Protein AF-A0A1W1V6W4-F1 (afdb_monomer_lite)

Organism: NCBI:txid645990

Sequence (110 aa):
MKTLRQPVQPTGKKVLLLTLLLLPIGCLLWKWSTLPAQVPLHFSRGGADSYGDKRALIGLVLVPLIVYIALPFINRVKAGNTERSQIGTGVAVFLSVILCALLVVRMPAR

Secondary structure (DSSP, 8-state):
----------HHHHHHHHHHHHHHHHHHHHHTTTS-SEEEEEEETTEEEEEEETTHHHHHHHHHHHHHHHHHHHHHTTTT-HHHHHHHHHHHHHHHHHHHHHHHS-----

pLDDT: mean 84.51, std 14.24, range [45.69, 96.62]

Radius of gyration: 18.12 Å; chains: 1; bounding box: 59×22×44 Å

Foldseek 3Di:
DDDPPDPPDPPVVVVVLVCLLCLLVVLCVVCVVVDDQKAQPDADPVGGPDIDGPVVVVVQSCVLVVQLVCLVVVVVVVPDDPVSNVVSSVVSSVSSVVSSVVSVPDGDDD

Structure (mmCIF, N/CA/C/O backbone):
data_AF-A0A1W1V6W4-F1
#
_entry.id   AF-A0A1W1V6W4-F1
#
loop_
_atom_site.group_PDB
_atom_site.id
_atom_site.type_symbol
_atom_site.label_atom_id
_atom_site.label_alt_id
_atom_site.label_comp_id
_atom_site.label_asym_id
_atom_site.label_entity_id
_atom_site.label_seq_id
_atom_site.pdbx_PDB_ins_code
_atom_site.Cartn_x
_atom_site.Cartn_y
_atom_site.Cartn_z
_atom_site.occupancy
_atom_site.B_iso_or_equiv
_atom_site.auth_seq_id
_atom_site.auth_comp_id
_atom_site.auth_asym_id
_atom_site.auth_atom_id
_atom_site.pdbx_PDB_model_num
ATOM 1 N N . MET A 1 1 ? -37.352 6.745 28.807 1.00 46.34 1 MET A N 1
ATOM 2 C CA . MET A 1 1 ? -36.381 5.940 28.029 1.00 46.34 1 MET A CA 1
ATOM 3 C C . MET A 1 1 ? -35.947 6.734 26.799 1.00 46.34 1 MET A C 1
ATOM 5 O O . MET A 1 1 ? -36.720 6.855 25.862 1.00 46.34 1 MET A O 1
ATOM 9 N N . LYS A 1 2 ? -34.759 7.357 26.818 1.00 45.69 2 LYS A N 1
ATOM 10 C CA . LYS A 1 2 ? -34.181 8.039 25.645 1.00 45.69 2 LYS A CA 1
ATOM 11 C C . LYS A 1 2 ? -33.471 6.987 24.795 1.00 45.69 2 LYS A C 1
ATOM 13 O O . LYS A 1 2 ? -32.401 6.516 25.165 1.00 45.69 2 LYS A O 1
ATOM 18 N N . THR A 1 3 ? -34.068 6.604 23.675 1.00 57.06 3 THR A N 1
ATOM 19 C CA . THR A 1 3 ? -33.384 5.831 22.634 1.00 57.06 3 THR A CA 1
ATOM 20 C C . THR A 1 3 ? -32.268 6.696 22.051 1.00 57.06 3 THR A C 1
ATOM 22 O O . THR A 1 3 ? -32.529 7.613 21.271 1.00 57.06 3 THR A O 1
ATOM 25 N N . LEU A 1 4 ? -31.026 6.440 22.461 1.00 61.25 4 LEU A N 1
ATOM 26 C CA . LEU A 1 4 ? -29.840 7.020 21.838 1.00 61.25 4 LEU A CA 1
ATOM 27 C C . LEU A 1 4 ? -29.767 6.490 20.401 1.00 61.25 4 LEU A C 1
ATOM 29 O O . LEU A 1 4 ? -29.309 5.372 20.168 1.00 61.25 4 LEU A O 1
ATOM 33 N N . ARG A 1 5 ? -30.268 7.268 19.431 1.00 57.97 5 ARG A N 1
ATOM 34 C CA . ARG A 1 5 ? -30.040 6.977 18.012 1.00 57.97 5 ARG A CA 1
ATOM 35 C C . ARG A 1 5 ? -28.531 7.000 17.783 1.00 57.97 5 ARG A C 1
ATOM 37 O O . ARG A 1 5 ? -27.906 8.051 17.889 1.00 57.97 5 ARG A O 1
ATOM 44 N N . GLN A 1 6 ? -27.955 5.846 17.469 1.00 55.75 6 GLN A N 1
ATOM 45 C CA . GLN A 1 6 ? -26.609 5.780 16.912 1.00 55.75 6 GLN A CA 1
ATOM 46 C C . GLN A 1 6 ? -26.611 6.594 15.607 1.00 55.75 6 GLN A C 1
A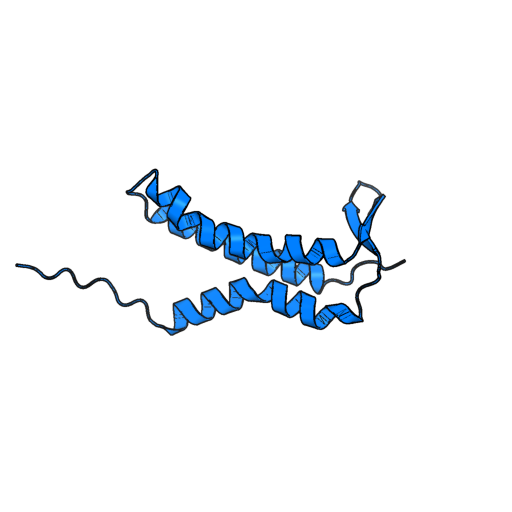TOM 48 O O . GLN A 1 6 ? -27.533 6.416 14.803 1.00 55.75 6 GLN A O 1
ATOM 53 N N . PRO A 1 7 ? -25.645 7.500 15.377 1.00 48.19 7 PRO A N 1
ATOM 54 C CA . PRO A 1 7 ? -25.591 8.248 14.131 1.00 48.19 7 PRO A CA 1
ATOM 55 C C . PRO A 1 7 ? -25.418 7.252 12.981 1.00 48.19 7 PRO A C 1
ATOM 57 O O . PRO A 1 7 ? -24.388 6.583 12.869 1.00 48.19 7 PRO A O 1
ATOM 60 N N . VAL A 1 8 ? -26.438 7.130 12.127 1.00 58.16 8 VAL A N 1
ATOM 61 C CA . VAL A 1 8 ? -26.328 6.401 10.862 1.00 58.16 8 VAL A CA 1
ATOM 62 C C . VAL A 1 8 ? -25.302 7.156 10.029 1.00 58.16 8 VAL A C 1
ATOM 64 O O . VAL A 1 8 ? -25.581 8.211 9.467 1.00 58.16 8 VAL A O 1
ATOM 67 N N . GLN A 1 9 ? -24.073 6.645 10.016 1.00 61.12 9 GLN A N 1
ATOM 68 C CA . GLN A 1 9 ? -23.024 7.168 9.153 1.00 61.12 9 GLN A CA 1
ATOM 69 C C . GLN A 1 9 ? -23.511 7.063 7.701 1.00 61.12 9 GLN A C 1
ATOM 71 O O . GLN A 1 9 ? -23.888 5.962 7.288 1.00 61.12 9 GLN A O 1
ATOM 76 N N . PRO A 1 10 ? -23.516 8.160 6.926 1.00 64.94 10 PRO A N 1
ATOM 77 C CA . PRO A 1 10 ? -24.020 8.145 5.561 1.00 64.94 10 PRO A CA 1
ATOM 78 C C . PRO A 1 10 ? -23.218 7.142 4.731 1.00 64.94 10 PRO A C 1
ATOM 80 O O . PRO A 1 10 ? -21.983 7.166 4.740 1.00 64.94 10 PRO A O 1
ATOM 83 N N . THR A 1 11 ? -23.920 6.261 4.017 1.00 79.25 11 THR A N 1
ATOM 84 C CA . THR A 1 11 ? -23.352 5.140 3.249 1.00 79.25 11 THR A CA 1
ATOM 85 C C . THR A 1 11 ? -22.185 5.573 2.358 1.00 79.25 11 THR A C 1
ATOM 87 O O . THR A 1 11 ? -21.174 4.878 2.295 1.00 79.25 11 THR A O 1
ATOM 90 N N . GLY A 1 12 ? -22.255 6.776 1.775 1.00 85.31 12 GLY A N 1
ATOM 91 C CA . GLY A 1 12 ? -21.193 7.341 0.939 1.00 85.31 12 GLY A CA 1
ATOM 92 C C . GLY A 1 12 ? -19.833 7.478 1.633 1.00 85.31 12 GLY A C 1
ATOM 93 O O . GLY A 1 12 ? -18.814 7.184 1.018 1.00 85.31 12 GLY A O 1
ATOM 94 N N . LYS A 1 13 ? -19.785 7.833 2.927 1.00 87.25 13 LYS A N 1
ATOM 95 C CA . LYS A 1 13 ? -18.509 7.947 3.664 1.00 87.25 13 LYS A CA 1
ATOM 96 C C . LYS A 1 13 ? -17.831 6.589 3.838 1.00 87.25 13 LYS A C 1
ATOM 98 O O . LYS A 1 13 ? -16.614 6.492 3.728 1.00 87.25 13 LYS A O 1
ATOM 103 N N . LYS A 1 14 ? -18.618 5.539 4.094 1.00 88.19 14 LYS A N 1
ATOM 104 C CA . LYS A 1 14 ? -18.103 4.168 4.229 1.00 88.19 14 LYS A CA 1
ATOM 105 C C . LYS A 1 14 ? -17.625 3.621 2.889 1.00 88.19 14 LYS A C 1
ATOM 107 O O . LYS A 1 14 ? -16.556 3.026 2.838 1.00 88.19 14 LYS A O 1
ATOM 112 N N . VAL A 1 15 ? -18.390 3.857 1.823 1.00 92.88 15 VAL A N 1
ATOM 113 C CA . VAL A 1 15 ? -18.002 3.464 0.463 1.00 92.88 15 VAL A CA 1
ATOM 114 C C . VAL A 1 15 ? -16.696 4.151 0.071 1.00 92.88 15 VAL A C 1
ATOM 116 O O . VAL A 1 15 ? -15.757 3.463 -0.302 1.00 92.88 15 VAL A O 1
ATOM 119 N N . LEU A 1 16 ? -16.589 5.473 0.254 1.00 94.38 16 LEU A N 1
ATOM 120 C CA . LEU A 1 16 ? -15.362 6.218 -0.041 1.00 94.38 16 LEU A CA 1
ATOM 121 C C . LEU A 1 16 ? -14.151 5.671 0.727 1.00 94.38 16 LEU A C 1
ATOM 123 O O . LEU A 1 16 ? -13.087 5.485 0.143 1.00 94.38 16 LEU A O 1
ATOM 127 N N . LEU A 1 17 ? -14.318 5.389 2.022 1.00 93.62 17 LEU A N 1
ATOM 128 C CA . LEU A 1 17 ? -13.259 4.823 2.855 1.00 93.62 17 LEU A CA 1
ATOM 129 C C . LEU A 1 17 ? -12.801 3.454 2.345 1.00 93.62 17 LEU A C 1
ATOM 131 O O . LEU A 1 17 ? -11.600 3.227 2.223 1.00 93.62 17 LEU A O 1
ATOM 135 N N . LEU A 1 18 ? -13.738 2.554 2.031 1.00 93.94 18 LEU A N 1
ATOM 136 C CA . LEU A 1 18 ? -13.403 1.231 1.503 1.00 93.94 18 LEU A CA 1
ATOM 137 C C . LEU A 1 18 ? -12.727 1.333 0.135 1.00 93.94 18 LEU A C 1
ATOM 139 O O . LEU A 1 18 ? -11.738 0.644 -0.098 1.00 93.94 18 LEU A O 1
ATOM 143 N N . THR A 1 19 ? -13.189 2.233 -0.734 1.00 95.06 19 THR A N 1
ATOM 144 C CA . THR A 1 19 ? -12.542 2.504 -2.022 1.00 95.06 19 THR A CA 1
ATOM 145 C C . THR A 1 19 ? -11.101 2.973 -1.831 1.00 95.06 19 THR A C 1
ATOM 147 O O . THR A 1 19 ? -10.201 2.440 -2.477 1.00 95.06 19 THR A O 1
ATOM 150 N N . LEU A 1 20 ? -10.851 3.915 -0.912 1.00 95.75 20 LEU A N 1
ATOM 151 C CA . LEU A 1 20 ? -9.489 4.374 -0.614 1.00 95.75 20 LEU A CA 1
ATOM 152 C C . LEU A 1 20 ? -8.615 3.266 -0.025 1.00 95.75 20 LEU A C 1
ATOM 154 O O . LEU A 1 20 ? -7.419 3.243 -0.293 1.00 95.75 20 LEU A O 1
ATOM 158 N N . LEU A 1 21 ? -9.184 2.353 0.762 1.00 95.56 21 LEU A N 1
ATOM 159 C CA . LEU A 1 21 ? -8.445 1.251 1.380 1.00 95.56 21 LEU A CA 1
ATOM 160 C C . LEU A 1 21 ? -8.111 0.126 0.387 1.00 95.56 21 LEU A C 1
ATOM 162 O O . LEU A 1 21 ? -7.077 -0.523 0.510 1.00 95.56 21 LEU A O 1
ATOM 166 N N . LEU A 1 22 ? -8.978 -0.093 -0.603 1.00 96.12 22 LEU A N 1
ATOM 167 C CA . LEU A 1 22 ? -8.788 -1.078 -1.674 1.00 96.12 22 LEU A CA 1
ATOM 168 C C . LEU A 1 22 ? -7.942 -0.543 -2.837 1.00 96.12 22 LEU A C 1
ATOM 170 O O . LEU A 1 22 ? -7.490 -1.323 -3.677 1.00 96.12 22 LEU A O 1
ATOM 174 N N . LEU A 1 23 ? -7.700 0.768 -2.877 1.00 96.00 23 LEU A N 1
ATOM 175 C CA . LEU A 1 23 ? -6.906 1.441 -3.901 1.00 96.00 23 LEU A CA 1
ATOM 176 C C . LEU A 1 23 ? -5.571 0.733 -4.231 1.00 96.00 23 LEU A C 1
ATOM 178 O O . LEU A 1 23 ? -5.367 0.435 -5.405 1.00 96.00 23 LEU A O 1
ATOM 182 N N . PRO A 1 24 ? -4.681 0.388 -3.277 1.00 96.19 24 PRO A N 1
ATOM 183 C CA . PRO A 1 24 ? -3.393 -0.246 -3.570 1.00 96.19 24 PRO A CA 1
ATOM 184 C C . PRO A 1 24 ? -3.541 -1.631 -4.203 1.00 96.19 24 PRO A C 1
ATOM 186 O O . PRO A 1 24 ? -2.722 -1.998 -5.043 1.00 96.19 24 PRO A O 1
ATOM 189 N N . ILE A 1 25 ? -4.600 -2.376 -3.869 1.00 96.62 25 ILE A N 1
ATOM 190 C CA . ILE A 1 25 ? -4.910 -3.661 -4.513 1.00 96.62 25 ILE A CA 1
ATOM 191 C C . ILE A 1 25 ? -5.279 -3.415 -5.980 1.00 96.62 25 ILE A C 1
ATOM 193 O O . ILE A 1 25 ? -4.743 -4.077 -6.868 1.00 96.62 25 ILE A O 1
ATOM 197 N N . GLY A 1 26 ? -6.129 -2.418 -6.246 1.00 96.38 26 GLY A N 1
ATOM 198 C CA . GLY A 1 26 ? -6.454 -1.991 -7.608 1.00 96.38 26 GLY A CA 1
ATOM 199 C C . GLY A 1 26 ? -5.215 -1.558 -8.401 1.00 96.38 26 GLY A C 1
ATOM 200 O O . GLY A 1 26 ? -5.025 -2.001 -9.533 1.00 96.38 26 GLY A O 1
ATOM 201 N N . CYS A 1 27 ? -4.331 -0.761 -7.789 1.00 94.94 27 CYS A N 1
ATOM 202 C CA . CYS A 1 27 ? -3.086 -0.301 -8.415 1.00 94.94 27 CYS A CA 1
ATOM 203 C C . CYS A 1 27 ? -2.147 -1.479 -8.738 1.00 94.94 27 CYS A C 1
ATOM 205 O O . CYS A 1 27 ? -1.579 -1.528 -9.832 1.00 94.94 27 CYS A O 1
ATOM 207 N N . LEU A 1 28 ? -2.028 -2.463 -7.837 1.00 95.31 28 LEU A N 1
ATOM 208 C CA . LEU A 1 28 ? -1.219 -3.662 -8.066 1.00 95.31 28 LEU A CA 1
ATOM 209 C C . LEU A 1 28 ? -1.776 -4.520 -9.204 1.00 95.31 28 LEU A C 1
ATOM 211 O O . LEU A 1 28 ? -1.009 -4.927 -10.074 1.00 95.31 28 LEU A O 1
ATOM 215 N N . LEU A 1 29 ? -3.090 -4.764 -9.228 1.00 96.00 29 LEU A N 1
ATOM 216 C CA . LEU A 1 29 ? -3.743 -5.538 -10.290 1.00 96.00 29 LEU A CA 1
ATOM 217 C C . LEU A 1 29 ? -3.560 -4.880 -11.658 1.00 96.00 29 LEU A C 1
ATOM 219 O O . LEU A 1 29 ? -3.215 -5.557 -12.625 1.00 96.00 29 LEU A O 1
ATOM 223 N N . TRP A 1 30 ? -3.718 -3.556 -11.726 1.00 95.19 30 TRP A N 1
ATOM 224 C CA . TRP A 1 30 ? -3.519 -2.802 -12.961 1.00 95.19 30 TRP A CA 1
ATOM 225 C C . TRP A 1 30 ? -2.072 -2.876 -13.474 1.00 95.19 30 TRP A C 1
ATOM 227 O O . TRP A 1 30 ? -1.844 -2.985 -14.678 1.00 95.19 30 TRP A O 1
ATOM 237 N N . LYS A 1 31 ? -1.084 -2.867 -12.570 1.00 92.94 31 LYS A N 1
ATOM 238 C CA . LYS A 1 31 ? 0.347 -2.941 -12.914 1.00 92.94 31 LYS A CA 1
ATOM 239 C C . LYS A 1 31 ? 0.895 -4.362 -13.048 1.00 92.94 31 LYS A C 1
ATOM 241 O O . LYS A 1 31 ? 2.015 -4.518 -13.534 1.00 92.94 31 LYS A O 1
ATOM 246 N N . TRP A 1 32 ? 0.151 -5.391 -12.651 1.00 94.06 32 TRP A N 1
ATOM 247 C CA . TRP A 1 32 ? 0.670 -6.747 -12.431 1.00 94.06 32 TRP A CA 1
ATOM 248 C C . TRP A 1 32 ? 1.418 -7.359 -13.625 1.00 94.06 32 TRP A C 1
ATOM 250 O O . TRP A 1 32 ? 2.466 -7.995 -13.454 1.00 94.06 32 TRP A O 1
ATOM 260 N N . SER A 1 33 ? 0.890 -7.152 -14.833 1.00 92.06 33 SER A N 1
ATOM 261 C CA . SER A 1 33 ? 1.483 -7.629 -16.090 1.00 92.06 33 SER A CA 1
ATOM 262 C C . SER A 1 33 ? 2.742 -6.857 -16.486 1.00 92.06 33 SER A C 1
ATOM 264 O O . SER A 1 33 ? 3.617 -7.412 -17.140 1.00 92.06 33 SER A O 1
ATOM 266 N N . THR A 1 34 ? 2.854 -5.597 -16.061 1.00 90.94 34 THR A N 1
ATOM 267 C CA . THR A 1 34 ? 4.000 -4.718 -16.347 1.00 90.94 34 THR A CA 1
ATOM 268 C C . THR A 1 34 ? 5.121 -4.834 -15.317 1.00 90.94 34 THR A C 1
ATOM 270 O O . THR A 1 34 ? 6.225 -4.355 -15.561 1.00 90.94 34 THR A O 1
ATOM 273 N N . LEU A 1 35 ? 4.846 -5.445 -14.159 1.00 90.81 35 LEU A N 1
ATOM 274 C CA . LEU A 1 35 ? 5.832 -5.604 -13.098 1.00 90.81 35 LEU A CA 1
ATOM 275 C C . LEU A 1 35 ? 6.852 -6.697 -13.458 1.00 90.81 35 LEU A C 1
ATOM 277 O O . LEU A 1 35 ? 6.436 -7.825 -13.774 1.00 90.81 35 LEU A O 1
ATOM 281 N N . PRO A 1 36 ? 8.163 -6.396 -13.350 1.00 91.25 36 PRO A N 1
ATOM 282 C CA . PRO A 1 36 ? 9.220 -7.381 -13.551 1.00 91.25 36 PRO A CA 1
ATOM 283 C C . PRO A 1 36 ? 9.087 -8.528 -12.547 1.00 91.25 36 PRO A C 1
ATOM 285 O O . PRO A 1 36 ? 8.474 -8.377 -11.491 1.00 91.25 36 PRO A O 1
ATOM 288 N N . ALA A 1 37 ? 9.661 -9.689 -12.870 1.00 92.25 37 ALA A N 1
ATOM 289 C CA . ALA A 1 37 ? 9.629 -10.848 -11.975 1.00 92.25 37 ALA A CA 1
ATOM 290 C C . ALA A 1 37 ? 10.258 -10.540 -10.606 1.00 92.25 37 ALA A C 1
ATOM 292 O O . ALA A 1 37 ? 9.775 -11.032 -9.587 1.00 92.25 37 ALA A O 1
ATOM 293 N N . GLN A 1 38 ? 11.287 -9.686 -10.594 1.00 92.38 38 GLN A N 1
ATOM 294 C CA . GLN A 1 38 ? 11.942 -9.206 -9.386 1.00 92.38 38 GLN A CA 1
ATOM 295 C C . GLN A 1 38 ? 11.730 -7.705 -9.202 1.00 92.38 38 GLN A C 1
ATOM 297 O O . GLN A 1 38 ? 11.906 -6.929 -10.140 1.00 92.38 38 GLN A O 1
ATOM 302 N N . VAL A 1 39 ? 11.380 -7.299 -7.986 1.00 90.94 39 VAL A N 1
ATOM 303 C CA . VAL A 1 39 ? 11.135 -5.907 -7.593 1.00 90.94 39 VAL A CA 1
ATOM 304 C C . VAL A 1 39 ? 12.036 -5.530 -6.419 1.00 90.94 39 VAL A C 1
ATOM 306 O O . VAL A 1 39 ? 12.387 -6.409 -5.627 1.00 90.94 39 VAL A O 1
ATOM 309 N N . PRO A 1 40 ? 12.424 -4.252 -6.289 1.00 90.19 40 PRO A N 1
ATOM 310 C CA . PRO A 1 40 ? 13.246 -3.813 -5.173 1.00 90.19 40 PRO A CA 1
ATOM 311 C C . PRO A 1 40 ? 12.476 -3.959 -3.857 1.00 90.19 40 PRO A C 1
ATOM 313 O O . PRO A 1 40 ? 11.347 -3.483 -3.728 1.00 90.19 40 PRO A O 1
ATOM 316 N N . LEU A 1 41 ? 13.094 -4.627 -2.886 1.00 88.06 41 LEU A N 1
ATOM 317 C CA . LEU A 1 41 ? 12.534 -4.835 -1.546 1.00 88.06 41 LEU A CA 1
ATOM 318 C C . LEU A 1 41 ? 13.236 -3.988 -0.482 1.00 88.06 41 LEU A C 1
ATOM 320 O O . LEU A 1 41 ? 12.661 -3.733 0.574 1.00 88.06 41 LEU A O 1
ATOM 324 N N . HIS A 1 42 ? 14.459 -3.538 -0.761 1.00 88.12 42 HIS A N 1
ATOM 325 C CA . HIS A 1 42 ? 15.233 -2.677 0.125 1.00 88.12 42 HIS A CA 1
ATOM 326 C C . HIS A 1 42 ? 15.953 -1.595 -0.685 1.00 88.12 42 HIS A C 1
ATOM 328 O O . HIS A 1 42 ? 16.392 -1.834 -1.813 1.00 88.12 42 HIS A O 1
ATOM 334 N N . PHE A 1 43 ? 16.043 -0.400 -0.100 1.00 87.62 43 PHE A N 1
ATOM 335 C CA . PHE A 1 43 ? 16.753 0.744 -0.660 1.00 87.62 43 PHE A CA 1
ATOM 336 C C . PHE A 1 43 ? 17.799 1.222 0.346 1.00 87.62 43 PHE A C 1
ATOM 338 O O . PHE A 1 4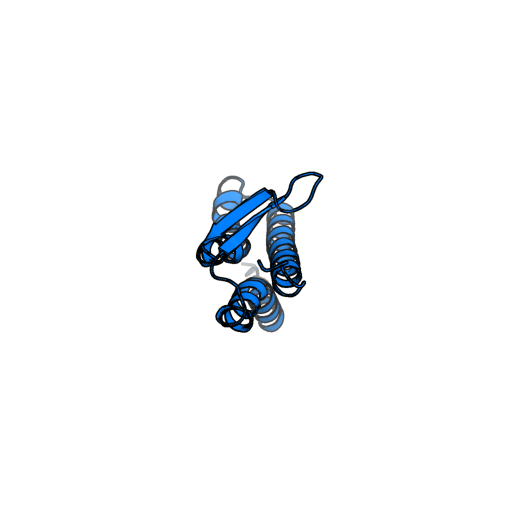3 ? 17.473 1.538 1.490 1.00 87.62 43 PHE A O 1
ATOM 345 N N . SER A 1 44 ? 19.045 1.316 -0.104 1.00 89.88 44 SER A N 1
ATOM 346 C CA . SER A 1 44 ? 20.159 1.914 0.633 1.00 89.88 44 SER A CA 1
ATOM 347 C C . SER A 1 44 ? 20.539 3.270 0.019 1.00 89.88 44 SER A C 1
ATOM 349 O O . SER A 1 44 ? 19.895 3.747 -0.917 1.00 89.88 44 SER A O 1
ATOM 351 N N . ARG A 1 45 ? 21.589 3.931 0.530 1.00 88.69 45 ARG A N 1
ATOM 352 C CA . ARG A 1 45 ? 22.028 5.268 0.062 1.00 88.69 45 ARG A CA 1
ATOM 353 C C . ARG A 1 45 ? 22.323 5.327 -1.443 1.00 88.69 45 ARG A C 1
ATOM 355 O O . ARG A 1 45 ? 22.201 6.394 -2.030 1.00 88.69 45 ARG A O 1
ATOM 362 N N . GLY A 1 46 ? 22.711 4.205 -2.052 1.00 85.69 46 GLY A N 1
ATOM 363 C CA . GLY A 1 46 ? 23.013 4.090 -3.484 1.00 85.69 46 GLY A CA 1
ATOM 364 C C . GLY A 1 46 ? 21.836 3.655 -4.366 1.00 85.69 46 GLY A C 1
ATOM 365 O O . GLY A 1 46 ? 22.042 3.403 -5.549 1.00 85.69 46 GLY A O 1
ATOM 366 N N . GLY A 1 47 ? 20.625 3.536 -3.813 1.00 87.31 47 GLY A N 1
ATOM 367 C CA . GLY A 1 47 ? 19.456 2.997 -4.508 1.00 87.31 47 GLY A CA 1
ATOM 368 C C . GLY A 1 47 ? 19.100 1.583 -4.050 1.00 87.31 47 GLY A C 1
ATOM 369 O O . GLY A 1 47 ? 19.441 1.169 -2.943 1.00 87.31 47 GLY A O 1
ATOM 370 N N . ALA A 1 48 ? 18.362 0.858 -4.888 1.00 86.75 48 ALA A N 1
ATOM 371 C CA . ALA A 1 48 ? 17.923 -0.497 -4.579 1.00 86.75 48 ALA A CA 1
ATOM 372 C C . ALA A 1 48 ? 19.105 -1.475 -4.563 1.00 86.75 48 ALA A C 1
ATOM 374 O O . ALA A 1 48 ? 19.763 -1.673 -5.586 1.00 86.75 48 ALA A O 1
ATOM 375 N N . ASP A 1 49 ? 19.341 -2.097 -3.411 1.00 89.62 49 ASP A N 1
ATOM 376 C CA . ASP A 1 49 ? 20.425 -3.057 -3.173 1.00 89.62 49 ASP A CA 1
ATOM 377 C C . ASP A 1 49 ? 19.919 -4.484 -2.906 1.00 89.62 49 ASP A C 1
ATOM 379 O O . ASP A 1 49 ? 20.705 -5.428 -2.947 1.00 89.62 49 ASP A O 1
ATOM 383 N N . SER A 1 50 ? 18.607 -4.663 -2.706 1.00 89.38 50 SER A N 1
ATOM 384 C CA . SER A 1 50 ? 17.964 -5.974 -2.588 1.00 89.38 50 SER A CA 1
ATOM 385 C C . SER A 1 50 ? 16.697 -6.060 -3.432 1.00 89.38 50 SER A C 1
ATOM 387 O O . SER A 1 50 ? 15.869 -5.144 -3.436 1.00 89.38 50 SER A O 1
ATOM 389 N N . TYR A 1 51 ? 16.536 -7.193 -4.113 1.00 92.50 51 TYR A N 1
ATOM 390 C CA . TYR A 1 51 ? 15.405 -7.508 -4.977 1.00 92.50 51 TYR A CA 1
ATOM 391 C C . TYR A 1 51 ? 14.799 -8.851 -4.573 1.00 92.50 51 TYR A C 1
ATOM 393 O O . TYR A 1 51 ? 15.494 -9.742 -4.087 1.00 92.50 51 TYR A O 1
ATOM 401 N N . GLY A 1 52 ? 13.500 -9.011 -4.799 1.00 90.75 52 GLY A N 1
ATOM 402 C CA . GLY A 1 52 ? 12.816 -10.281 -4.586 1.00 90.75 52 GLY A CA 1
ATOM 403 C C . GLY A 1 52 ? 11.578 -10.422 -5.455 1.00 90.75 52 GLY A C 1
ATOM 404 O O . GLY A 1 52 ? 11.254 -9.536 -6.241 1.00 90.75 52 GLY A O 1
ATOM 405 N N . ASP A 1 53 ? 10.901 -11.561 -5.338 1.00 94.19 53 ASP A N 1
ATOM 406 C CA . ASP A 1 53 ? 9.757 -11.904 -6.185 1.00 94.19 53 ASP A CA 1
ATOM 407 C C . ASP A 1 53 ? 8.626 -10.864 -6.063 1.00 94.19 53 ASP A C 1
ATOM 409 O O . ASP A 1 53 ? 8.235 -10.478 -4.956 1.00 94.19 53 ASP A O 1
ATOM 413 N N . LYS A 1 54 ? 8.051 -10.441 -7.199 1.00 92.62 54 LYS A N 1
ATOM 414 C CA . LYS A 1 54 ? 6.933 -9.479 -7.235 1.00 92.62 54 LYS A CA 1
ATOM 415 C C . LYS A 1 54 ? 5.710 -9.896 -6.416 1.00 92.62 54 LYS A C 1
ATOM 417 O O . LYS A 1 54 ? 4.923 -9.039 -6.015 1.00 92.62 54 LYS A O 1
ATOM 422 N N . ARG A 1 55 ? 5.544 -11.189 -6.121 1.00 94.50 55 ARG A N 1
ATOM 423 C CA . ARG A 1 55 ? 4.508 -11.715 -5.217 1.00 94.50 55 ARG A CA 1
ATOM 424 C C . ARG A 1 55 ? 4.639 -11.164 -3.799 1.00 94.50 55 ARG A C 1
ATOM 426 O O . ARG A 1 55 ? 3.621 -11.061 -3.119 1.00 94.50 55 ARG A O 1
ATOM 433 N N . ALA A 1 56 ? 5.827 -10.735 -3.368 1.00 92.94 56 ALA A N 1
ATOM 434 C CA . ALA A 1 56 ? 6.010 -10.053 -2.085 1.00 92.94 56 ALA A CA 1
ATOM 435 C C . ALA A 1 56 ? 5.143 -8.782 -1.966 1.00 92.94 56 ALA A C 1
ATOM 437 O O . ALA A 1 56 ? 4.682 -8.444 -0.874 1.00 92.94 56 ALA A O 1
ATOM 438 N N . LEU A 1 57 ? 4.829 -8.122 -3.091 1.00 93.25 57 LEU A N 1
ATOM 439 C CA . LEU A 1 57 ? 3.947 -6.952 -3.118 1.00 93.25 57 LEU A CA 1
ATOM 440 C C . LEU A 1 57 ? 2.512 -7.276 -2.691 1.00 93.25 57 LEU A C 1
ATOM 442 O O . LEU A 1 57 ? 1.832 -6.385 -2.191 1.00 93.25 57 LEU A O 1
ATOM 446 N N . ILE A 1 58 ? 2.056 -8.527 -2.838 1.00 94.75 58 ILE A N 1
ATOM 447 C CA . ILE A 1 58 ? 0.720 -8.950 -2.391 1.00 94.75 58 ILE A CA 1
ATOM 448 C C . ILE A 1 58 ? 0.600 -8.752 -0.878 1.00 94.75 58 ILE A C 1
ATOM 450 O O . ILE A 1 58 ? -0.369 -8.162 -0.411 1.00 94.75 58 ILE A O 1
ATOM 454 N N . GLY A 1 59 ? 1.604 -9.185 -0.111 1.00 93.62 59 GLY A N 1
ATOM 455 C CA . GLY A 1 59 ? 1.625 -8.964 1.335 1.00 93.62 59 GLY A CA 1
ATOM 456 C C . GLY A 1 59 ? 1.651 -7.475 1.679 1.00 93.62 59 GLY A C 1
ATOM 457 O O . GLY A 1 59 ? 0.907 -7.025 2.549 1.00 93.62 59 GLY A O 1
ATOM 458 N N . LEU A 1 60 ? 2.448 -6.698 0.941 1.00 92.69 60 LEU A N 1
ATOM 459 C CA . LEU A 1 60 ? 2.608 -5.264 1.170 1.00 92.69 60 LEU A CA 1
ATOM 460 C C . LEU A 1 60 ? 1.301 -4.478 0.962 1.00 92.69 60 LEU A C 1
ATOM 462 O O . LEU A 1 60 ? 0.943 -3.660 1.808 1.00 92.69 60 LEU A O 1
ATOM 466 N N . VAL A 1 61 ? 0.549 -4.745 -0.114 1.00 95.44 61 VAL A N 1
ATOM 467 C CA . VAL A 1 61 ? -0.720 -4.037 -0.388 1.00 95.44 61 VAL A CA 1
ATOM 468 C C . VAL A 1 61 ? -1.854 -4.411 0.564 1.00 95.44 61 VAL A C 1
ATOM 470 O O . VAL A 1 61 ? -2.833 -3.673 0.659 1.00 95.44 61 VAL A O 1
ATOM 473 N N . LEU A 1 62 ? -1.734 -5.529 1.283 1.00 95.75 62 LEU A N 1
ATOM 474 C CA . LEU A 1 62 ? -2.711 -5.946 2.290 1.00 95.75 62 LEU A CA 1
ATOM 475 C C . LEU A 1 62 ? -2.495 -5.265 3.647 1.00 95.75 62 LEU A C 1
ATOM 477 O O . LEU A 1 62 ? -3.427 -5.233 4.452 1.00 95.75 62 LEU A O 1
ATOM 481 N N . VAL A 1 63 ? -1.320 -4.678 3.908 1.00 95.12 63 VAL A N 1
ATOM 482 C CA . VAL A 1 63 ? -0.996 -4.036 5.196 1.00 95.12 63 VAL A CA 1
ATOM 483 C C . VAL A 1 63 ? -2.040 -2.992 5.626 1.00 95.12 63 VAL A C 1
ATOM 485 O O . VAL A 1 63 ? -2.512 -3.090 6.760 1.00 95.12 63 VAL A O 1
ATOM 488 N N . PRO A 1 64 ? -2.482 -2.038 4.780 1.00 94.31 64 PRO A N 1
ATOM 489 C CA . PRO A 1 64 ? -3.504 -1.063 5.171 1.00 94.31 64 PRO A CA 1
ATOM 490 C C . PRO A 1 64 ? -4.819 -1.716 5.607 1.00 94.31 64 PRO A C 1
ATOM 492 O O . PRO A 1 64 ? -5.431 -1.296 6.591 1.00 94.31 64 PRO A O 1
ATOM 495 N N . LEU A 1 65 ? -5.235 -2.771 4.900 1.00 94.88 65 LEU A N 1
ATOM 496 C CA . LEU A 1 65 ? -6.460 -3.511 5.191 1.00 94.88 65 LEU A CA 1
ATOM 497 C C . LEU A 1 65 ? -6.344 -4.271 6.516 1.00 94.88 65 LEU A C 1
ATOM 499 O O . LEU A 1 65 ? -7.255 -4.206 7.341 1.00 94.88 65 LEU A O 1
ATOM 503 N N . ILE A 1 66 ? -5.207 -4.931 6.747 1.00 95.19 66 ILE A N 1
ATOM 504 C CA . ILE A 1 66 ? -4.909 -5.629 8.003 1.00 95.19 66 ILE A CA 1
ATOM 505 C C . ILE A 1 66 ? -4.929 -4.641 9.171 1.00 95.19 66 ILE A C 1
ATOM 507 O O . ILE A 1 66 ? -5.588 -4.906 10.175 1.00 95.19 66 ILE A O 1
ATOM 511 N N . VAL A 1 67 ? -4.268 -3.485 9.033 1.00 92.94 67 VAL A N 1
ATOM 512 C CA . VAL A 1 67 ? -4.273 -2.429 10.056 1.00 92.94 67 VAL A CA 1
ATOM 513 C C . VAL A 1 67 ? -5.704 -1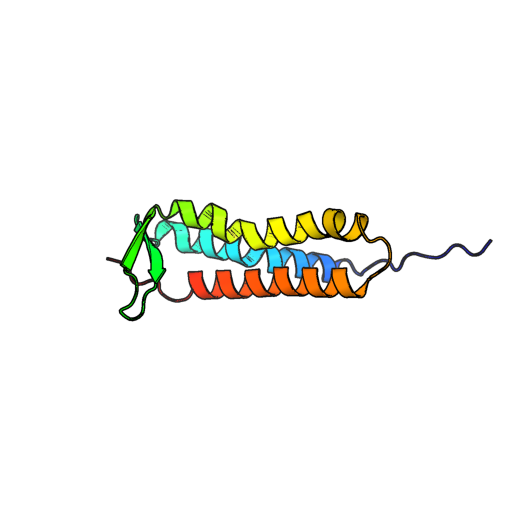.991 10.351 1.00 92.94 67 VAL A C 1
ATOM 515 O O . VAL A 1 67 ? -6.105 -2.005 11.513 1.00 92.94 67 VAL A O 1
ATOM 518 N N . TYR A 1 68 ? -6.496 -1.672 9.322 1.00 93.25 68 TYR A N 1
ATOM 519 C CA . TYR A 1 68 ? -7.887 -1.246 9.487 1.00 93.25 68 TYR A CA 1
ATOM 520 C C . TYR A 1 68 ? -8.750 -2.292 10.214 1.00 93.25 68 TYR A C 1
ATOM 522 O O . TYR A 1 68 ? -9.487 -1.946 11.139 1.00 93.25 68 TYR A O 1
ATOM 530 N N . ILE A 1 69 ? -8.625 -3.572 9.845 1.00 92.56 69 ILE A N 1
ATOM 531 C CA . ILE A 1 69 ? -9.348 -4.684 10.483 1.00 92.56 69 ILE A CA 1
ATOM 532 C C . ILE A 1 69 ? -8.866 -4.913 11.923 1.00 92.56 69 ILE A C 1
ATOM 534 O O . ILE A 1 69 ? -9.672 -5.275 12.780 1.00 92.56 69 ILE A O 1
ATOM 538 N N . ALA A 1 70 ? -7.587 -4.673 12.223 1.00 91.19 70 ALA A N 1
ATOM 539 C CA . ALA A 1 70 ? -7.019 -4.832 13.562 1.00 91.19 70 ALA A CA 1
ATOM 540 C C . ALA A 1 70 ? -7.456 -3.730 14.549 1.00 91.19 70 ALA A C 1
ATOM 542 O O . ALA A 1 70 ? -7.537 -3.982 15.755 1.00 91.19 70 ALA A O 1
ATOM 543 N N . LEU A 1 71 ? -7.784 -2.522 14.068 1.00 89.44 71 LEU A N 1
ATOM 544 C CA . LEU A 1 71 ? -8.206 -1.387 14.907 1.00 89.44 71 LEU A CA 1
ATOM 545 C C . LEU A 1 71 ? -9.310 -1.705 15.928 1.00 89.44 71 LEU A C 1
ATOM 547 O O . LEU A 1 71 ? -9.126 -1.353 17.096 1.00 89.44 71 LEU A O 1
ATOM 551 N N . PRO A 1 72 ? -10.445 -2.343 15.575 1.00 85.69 72 PRO A N 1
ATOM 552 C CA . PRO A 1 72 ? -11.472 -2.683 16.556 1.00 85.69 72 PRO A CA 1
ATOM 553 C C . PRO A 1 72 ? -10.955 -3.613 17.656 1.00 85.69 72 PRO A C 1
ATOM 555 O O . PRO A 1 72 ? -11.382 -3.470 18.798 1.00 85.69 72 PRO A O 1
ATOM 558 N N . PHE A 1 73 ? -10.023 -4.522 17.364 1.00 86.31 73 PHE A N 1
ATOM 559 C CA . PHE A 1 73 ? -9.446 -5.417 18.371 1.00 86.31 73 PHE A CA 1
ATOM 560 C C . PHE A 1 73 ? -8.510 -4.663 19.319 1.00 86.31 73 PHE A C 1
ATOM 562 O O . PHE A 1 73 ? -8.615 -4.813 20.533 1.00 86.31 73 PHE A O 1
ATOM 569 N N . ILE A 1 74 ? -7.665 -3.780 18.781 1.00 82.06 74 ILE A N 1
ATOM 570 C CA . ILE A 1 74 ? -6.743 -2.949 19.572 1.00 82.06 74 ILE A CA 1
ATOM 571 C C . ILE A 1 74 ? -7.518 -1.958 20.454 1.00 82.06 74 ILE A C 1
ATOM 573 O O . ILE A 1 74 ? -7.193 -1.763 21.627 1.00 82.06 74 ILE A O 1
ATOM 577 N N . ASN A 1 75 ? -8.567 -1.340 19.910 1.00 77.12 75 ASN A N 1
ATOM 578 C CA . ASN A 1 75 ? -9.372 -0.353 20.628 1.00 77.12 75 ASN A CA 1
ATOM 579 C C . ASN A 1 75 ? -10.343 -0.995 21.628 1.00 77.12 75 ASN A C 1
ATOM 581 O O . ASN A 1 75 ? -10.667 -0.364 22.631 1.00 77.12 75 ASN A O 1
ATOM 585 N N . ARG A 1 76 ? -10.762 -2.254 21.425 1.00 66.50 76 ARG A N 1
ATOM 586 C CA . ARG A 1 76 ? -11.546 -3.007 22.423 1.00 66.50 76 ARG A CA 1
ATOM 587 C C . ARG A 1 76 ? -10.792 -3.201 23.740 1.00 66.50 76 ARG A C 1
ATOM 589 O O . ARG A 1 76 ? -11.418 -3.167 24.791 1.00 66.50 76 ARG A O 1
ATOM 596 N N . VAL A 1 77 ? -9.464 -3.332 23.693 1.00 61.75 77 VAL A N 1
ATOM 597 C CA . VAL A 1 77 ? -8.613 -3.483 24.891 1.00 61.75 77 VAL A CA 1
ATOM 598 C C . VAL A 1 77 ? -8.517 -2.178 25.706 1.00 61.75 77 VAL A C 1
ATOM 600 O O . VAL A 1 77 ? -8.265 -2.214 26.905 1.00 61.75 77 VAL A O 1
ATOM 603 N N . LYS A 1 78 ? -8.781 -1.016 25.093 1.00 57.38 78 LYS A N 1
ATOM 604 C CA . LYS A 1 78 ? -8.909 0.291 25.767 1.00 57.38 78 LYS A CA 1
ATOM 605 C C . LYS A 1 78 ? -10.241 0.936 25.377 1.00 57.38 78 LYS A C 1
ATOM 607 O O . LYS A 1 78 ? -10.275 1.927 24.645 1.00 57.38 78 LYS A O 1
ATOM 612 N N . ALA A 1 79 ? -11.340 0.338 25.832 1.00 49.91 79 ALA A N 1
ATOM 613 C CA . ALA A 1 79 ? -12.688 0.847 25.609 1.00 49.91 79 ALA A CA 1
ATOM 614 C C . ALA A 1 79 ? -12.807 2.288 26.142 1.00 49.91 79 ALA A C 1
ATOM 616 O O . ALA A 1 79 ? -12.848 2.501 27.348 1.00 49.91 79 ALA A O 1
ATOM 617 N N . GLY A 1 80 ? -12.832 3.286 25.252 1.00 55.47 80 GLY A N 1
ATOM 618 C CA . GLY A 1 80 ? -13.153 4.659 25.651 1.00 55.47 80 GLY A CA 1
ATOM 619 C C . GLY A 1 80 ? -12.660 5.788 24.751 1.00 55.47 80 GLY A C 1
ATOM 620 O O . GLY A 1 80 ? -13.205 6.880 24.855 1.00 55.47 80 GLY A O 1
ATOM 621 N N .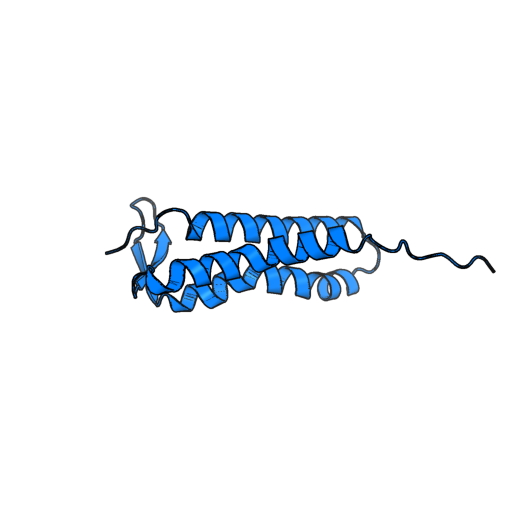 ASN A 1 81 ? -11.681 5.577 23.861 1.00 62.62 81 ASN A N 1
ATOM 622 C CA . ASN A 1 81 ? -11.093 6.704 23.123 1.00 62.62 81 ASN A CA 1
ATOM 623 C C . ASN A 1 81 ? -11.385 6.688 21.607 1.00 62.62 81 ASN A C 1
ATOM 625 O O . ASN A 1 81 ? -10.668 6.067 20.817 1.00 62.62 81 ASN A O 1
ATOM 629 N N . THR A 1 82 ? -12.441 7.406 21.207 1.00 67.50 82 THR A N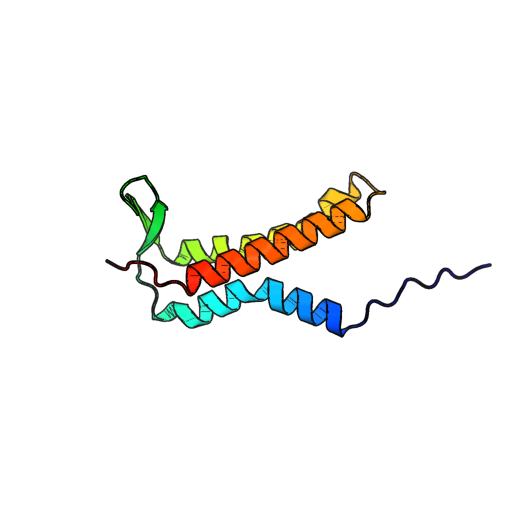 1
ATOM 630 C CA . THR A 1 82 ? -12.864 7.603 19.806 1.00 67.50 82 THR A CA 1
ATOM 631 C C . THR A 1 82 ? -11.776 8.258 18.947 1.00 67.50 82 THR A C 1
ATOM 633 O O . THR A 1 82 ? -11.650 7.917 17.769 1.00 67.50 82 THR A O 1
ATOM 636 N N . GLU A 1 83 ? -10.935 9.121 19.529 1.00 68.25 83 GLU A N 1
ATOM 637 C CA . GLU A 1 83 ? -9.837 9.800 18.820 1.00 68.25 83 GLU A CA 1
ATOM 638 C C . GLU A 1 83 ? -8.797 8.793 18.309 1.00 68.25 83 GLU A C 1
ATOM 640 O O . GLU A 1 83 ? -8.302 8.891 17.186 1.00 68.25 83 GLU A O 1
ATOM 645 N N . ARG A 1 84 ? -8.533 7.734 19.085 1.00 68.06 84 ARG A N 1
ATOM 646 C CA . ARG A 1 84 ? -7.565 6.686 18.722 1.00 68.06 84 ARG A CA 1
ATOM 647 C C . ARG A 1 84 ? -8.017 5.862 17.513 1.00 68.06 84 ARG A C 1
ATOM 649 O O . ARG A 1 84 ? -7.196 5.455 16.692 1.00 68.06 84 ARG A O 1
ATOM 656 N N . SER A 1 85 ? -9.328 5.652 17.379 1.00 76.25 85 SER A N 1
ATOM 657 C CA . SER A 1 85 ? -9.932 4.979 16.222 1.00 76.25 85 SER A CA 1
ATOM 658 C C . SER A 1 85 ? -9.838 5.829 14.949 1.00 76.25 85 SER A C 1
ATOM 660 O O . SER A 1 85 ? -9.563 5.306 13.864 1.00 76.25 85 SER A O 1
ATOM 662 N N . GLN A 1 86 ? -9.993 7.151 15.082 1.00 83.88 86 GLN A N 1
ATOM 663 C CA . GLN A 1 86 ? -9.839 8.090 13.967 1.00 83.88 86 GLN A CA 1
ATOM 664 C C . GLN A 1 86 ? -8.388 8.171 13.485 1.00 83.88 86 GLN A C 1
ATOM 666 O O . GLN A 1 86 ? -8.157 8.069 12.281 1.00 83.88 86 GLN A O 1
ATOM 671 N N . ILE A 1 87 ? -7.416 8.259 14.402 1.00 87.88 87 ILE A N 1
ATOM 672 C CA . ILE A 1 87 ? -5.983 8.245 14.057 1.00 87.88 87 ILE A CA 1
ATOM 673 C C . ILE A 1 87 ? -5.630 6.955 13.316 1.00 87.88 87 ILE A C 1
ATOM 675 O O . ILE A 1 87 ? -5.040 7.004 12.241 1.00 87.88 87 ILE A O 1
ATOM 679 N N . GLY A 1 88 ? -6.040 5.799 13.845 1.00 89.94 88 GLY A N 1
ATOM 680 C CA . GLY A 1 88 ? -5.770 4.511 13.210 1.00 89.94 88 GLY A CA 1
ATOM 681 C C . GLY A 1 88 ? -6.371 4.389 11.808 1.00 89.94 88 GLY A C 1
ATOM 682 O O . GLY A 1 88 ? -5.716 3.904 10.887 1.00 89.94 88 GLY A O 1
ATOM 683 N N . THR A 1 89 ? -7.598 4.884 11.628 1.00 91.06 89 THR A N 1
ATOM 684 C CA . THR A 1 89 ? -8.245 4.931 10.309 1.00 91.06 89 THR A CA 1
ATOM 685 C C . THR A 1 89 ? -7.476 5.844 9.353 1.00 91.06 89 THR A C 1
ATOM 687 O O . THR A 1 89 ? -7.235 5.467 8.207 1.00 91.06 89 THR A O 1
ATOM 690 N N . GLY A 1 90 ? -7.043 7.017 9.828 1.00 92.56 90 GLY A N 1
ATOM 691 C CA . GLY A 1 90 ? -6.214 7.945 9.060 1.00 92.56 90 GLY A CA 1
ATOM 692 C C . GLY A 1 90 ? -4.882 7.329 8.632 1.00 92.56 90 GLY A C 1
ATOM 693 O O . GLY A 1 90 ? -4.514 7.436 7.466 1.00 92.56 90 GLY A O 1
ATOM 694 N N . VAL A 1 91 ? -4.204 6.609 9.533 1.00 94.12 91 VAL A N 1
ATOM 695 C CA . VAL A 1 91 ? -2.961 5.878 9.232 1.00 94.12 91 VAL A CA 1
ATOM 696 C C . VAL A 1 91 ? -3.191 4.823 8.152 1.00 94.12 91 VAL A C 1
ATOM 698 O O . VAL A 1 91 ? -2.426 4.766 7.194 1.00 94.12 91 VAL A O 1
ATOM 701 N N . ALA A 1 92 ? -4.254 4.021 8.256 1.00 94.94 92 ALA A N 1
ATOM 702 C CA . ALA A 1 92 ? -4.566 3.011 7.245 1.00 94.94 92 ALA A CA 1
ATOM 703 C C . ALA A 1 92 ? -4.797 3.645 5.861 1.00 94.94 92 ALA A C 1
ATOM 705 O O . ALA A 1 92 ? -4.230 3.193 4.867 1.00 94.94 92 ALA A O 1
ATOM 706 N N . VAL A 1 93 ? -5.565 4.736 5.796 1.00 96.25 93 VAL A N 1
ATOM 707 C CA . VAL A 1 93 ? -5.806 5.469 4.544 1.00 96.25 93 VAL A CA 1
ATOM 708 C C . VAL A 1 93 ? -4.514 6.077 3.988 1.00 96.25 93 VAL A C 1
ATOM 710 O O . VAL A 1 93 ? -4.245 5.961 2.795 1.00 96.25 93 VAL A O 1
ATOM 713 N N . PHE A 1 94 ? -3.688 6.681 4.839 1.00 96.38 94 PHE A N 1
ATOM 714 C CA . PHE A 1 94 ? -2.409 7.266 4.443 1.00 96.38 94 PHE A CA 1
ATOM 715 C C . PHE A 1 94 ? -1.451 6.221 3.857 1.00 96.38 94 PHE A C 1
ATOM 717 O O . P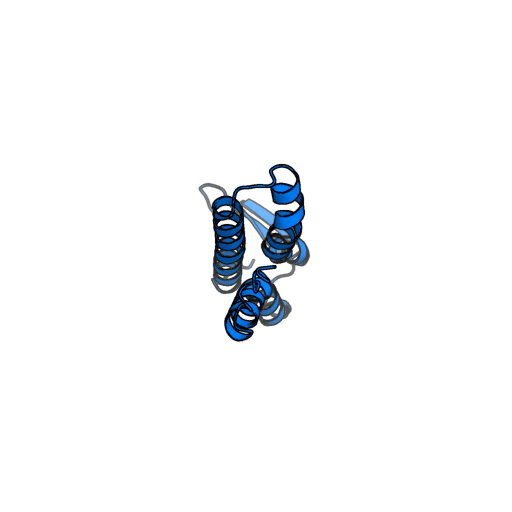HE A 1 94 ? -0.917 6.421 2.765 1.00 96.38 94 PHE A O 1
ATOM 724 N N . LEU A 1 95 ? -1.299 5.072 4.527 1.00 96.12 95 LEU A N 1
ATOM 725 C CA . LEU A 1 95 ? -0.505 3.946 4.025 1.00 96.12 95 LEU A CA 1
ATOM 726 C C . LEU A 1 95 ? -1.030 3.446 2.675 1.00 96.12 95 LEU A C 1
ATOM 728 O O . LEU A 1 95 ? -0.244 3.160 1.777 1.00 96.12 95 LEU A O 1
ATOM 732 N N . SER A 1 96 ? -2.352 3.390 2.515 1.00 95.75 96 SER A N 1
ATOM 733 C CA . SER A 1 96 ? -3.004 2.993 1.267 1.00 95.75 96 SER A CA 1
ATOM 734 C C . SER A 1 96 ? -2.631 3.902 0.089 1.00 95.75 96 SER A C 1
ATOM 736 O O . SER A 1 96 ? -2.235 3.428 -0.980 1.00 95.75 96 SER A O 1
ATOM 738 N N . VAL A 1 97 ? -2.696 5.222 0.302 1.00 95.50 97 VAL A N 1
ATOM 739 C CA . VAL A 1 97 ? -2.352 6.227 -0.715 1.00 95.50 97 VAL A CA 1
ATOM 740 C C . VAL A 1 97 ? -0.862 6.186 -1.047 1.00 95.50 97 VAL A C 1
ATOM 742 O O . VAL A 1 97 ? -0.517 6.171 -2.228 1.00 95.50 97 VAL A O 1
ATOM 745 N N . ILE A 1 98 ? 0.014 6.107 -0.038 1.00 94.94 98 ILE A N 1
ATOM 746 C CA . ILE A 1 98 ? 1.464 5.978 -0.255 1.00 94.94 98 ILE A CA 1
ATOM 747 C C . ILE A 1 98 ? 1.776 4.729 -1.073 1.00 94.94 98 ILE A C 1
ATOM 749 O O . ILE A 1 98 ? 2.516 4.811 -2.049 1.00 94.94 98 ILE A O 1
ATOM 753 N N . LEU A 1 99 ? 1.202 3.580 -0.715 1.00 93.69 99 LEU A N 1
ATOM 754 C CA . LEU A 1 99 ? 1.465 2.328 -1.422 1.00 93.69 99 LEU A CA 1
ATOM 755 C C . LEU A 1 99 ? 0.994 2.376 -2.873 1.00 93.69 99 LEU A C 1
ATOM 757 O O . LEU A 1 99 ? 1.735 1.953 -3.759 1.00 93.69 99 LEU A O 1
ATOM 761 N N . CYS A 1 100 ? -0.195 2.924 -3.147 1.00 93.38 100 CYS A N 1
ATOM 762 C CA . CYS A 1 100 ? -0.606 3.102 -4.537 1.00 93.38 100 CYS A CA 1
ATOM 763 C C . CYS A 1 100 ? 0.328 4.080 -5.273 1.00 93.38 100 CYS A C 1
ATOM 765 O O . CYS A 1 100 ? 0.737 3.785 -6.394 1.00 93.38 100 CYS A O 1
ATOM 767 N N . ALA A 1 101 ? 0.730 5.194 -4.651 1.00 92.38 101 ALA A N 1
ATOM 768 C CA . ALA A 1 101 ? 1.678 6.125 -5.261 1.00 92.38 101 ALA A CA 1
ATOM 769 C C . ALA A 1 101 ? 3.005 5.430 -5.609 1.00 92.38 101 ALA A C 1
ATOM 771 O O . ALA A 1 101 ? 3.478 5.571 -6.732 1.00 92.38 101 ALA A O 1
ATOM 772 N N . LEU A 1 102 ? 3.557 4.612 -4.709 1.00 89.81 102 LEU A N 1
ATOM 773 C CA . LEU A 1 102 ? 4.778 3.835 -4.956 1.00 89.81 102 LEU A CA 1
ATOM 774 C C . LEU A 1 102 ? 4.619 2.811 -6.090 1.00 89.81 102 LEU A C 1
ATOM 776 O O . LEU A 1 102 ? 5.550 2.622 -6.865 1.00 89.81 102 LEU A O 1
ATOM 780 N N . LEU A 1 103 ? 3.450 2.174 -6.219 1.00 89.50 103 LEU A N 1
ATOM 781 C CA . LEU A 1 103 ? 3.164 1.236 -7.315 1.00 89.50 103 LEU A CA 1
ATOM 782 C C . LEU A 1 103 ? 2.981 1.934 -8.671 1.00 89.50 103 LEU A C 1
ATOM 784 O O . LEU A 1 103 ? 3.235 1.342 -9.724 1.00 89.50 103 LEU A O 1
ATOM 788 N N . VAL A 1 104 ? 2.501 3.179 -8.661 1.00 87.75 104 VAL A N 1
ATOM 789 C CA . VAL A 1 104 ? 2.298 3.982 -9.874 1.00 87.75 104 VAL A CA 1
ATOM 790 C C . VAL A 1 104 ? 3.598 4.649 -10.314 1.00 87.75 104 VAL A C 1
ATOM 792 O O . VAL A 1 104 ? 3.880 4.683 -11.519 1.00 87.75 104 VAL A O 1
ATOM 795 N N . VAL A 1 105 ? 4.396 5.139 -9.361 1.00 85.69 105 VAL A N 1
ATOM 796 C CA . VAL A 1 105 ? 5.744 5.649 -9.612 1.00 85.69 105 VAL A CA 1
ATOM 797 C C . VAL A 1 105 ? 6.572 4.517 -10.203 1.00 85.69 105 VAL A C 1
ATOM 799 O O . VAL A 1 105 ? 6.588 3.389 -9.719 1.00 85.69 105 VAL A O 1
ATOM 802 N N . ARG A 1 106 ? 7.210 4.808 -11.334 1.00 68.75 106 ARG A N 1
ATOM 803 C CA . ARG A 1 106 ? 7.895 3.816 -12.155 1.00 68.75 106 ARG A CA 1
ATOM 804 C C . ARG A 1 106 ? 8.987 3.132 -11.333 1.00 68.75 106 ARG A C 1
ATOM 806 O O . ARG A 1 106 ? 10.026 3.730 -11.073 1.00 68.75 106 ARG A O 1
ATOM 813 N N . MET A 1 107 ? 8.749 1.881 -10.941 1.00 67.44 107 MET A N 1
ATOM 814 C CA . MET A 1 107 ? 9.777 1.080 -10.289 1.00 67.44 107 MET A CA 1
ATOM 815 C C . MET A 1 107 ? 10.906 0.820 -11.296 1.00 67.44 107 MET A C 1
ATOM 817 O O . MET A 1 107 ? 10.611 0.420 -12.429 1.00 67.44 107 MET A O 1
ATOM 821 N N . PRO A 1 108 ? 12.176 1.074 -10.934 1.00 59.28 108 PRO A N 1
ATOM 822 C CA . PRO A 1 108 ? 13.300 0.737 -11.791 1.00 59.28 108 PRO A CA 1
ATOM 823 C C . PRO A 1 108 ? 13.310 -0.783 -11.985 1.00 59.28 108 PRO A C 1
ATOM 825 O O . PRO A 1 108 ? 13.492 -1.542 -11.036 1.00 59.28 108 PRO A O 1
ATOM 828 N N . ALA A 1 109 ? 13.030 -1.219 -13.211 1.00 59.00 109 ALA A N 1
ATOM 829 C CA . ALA A 1 109 ? 13.147 -2.610 -13.616 1.00 59.00 109 ALA A CA 1
ATOM 830 C C . ALA A 1 109 ? 14.574 -2.854 -14.119 1.00 59.00 109 ALA A C 1
ATOM 832 O O . ALA A 1 109 ? 15.145 -1.987 -14.788 1.00 59.00 109 ALA A O 1
ATOM 833 N N . ARG A 1 110 ? 15.125 -4.023 -13.794 1.00 53.47 110 ARG A N 1
ATOM 834 C CA . ARG A 1 110 ? 16.331 -4.558 -14.425 1.00 53.47 110 ARG A CA 1
ATOM 835 C C . ARG A 1 110 ? 15.948 -5.703 -15.346 1.00 53.47 110 ARG A C 1
ATOM 837 O O . ARG A 1 110 ? 15.014 -6.447 -14.969 1.00 53.47 110 ARG A O 1
#

InterPro domains:
  IPR012867 Domain of unknown function DUF1648 [PF07853] (20-66)